Protein AF-M4F555-F1 (afdb_monomer_lite)

Sequence (131 aa):
MGACSNGFGFDVKKSDKQRLVLKCPKEGCKWGLRASKIEKTEMFSIRSYTKMHTCSRDGQGKSKRGKVTPQLVASLLHEAYPGEVQTLTPKSIIDFVWTKLSVKISYATAWRGKSLYSGSFEDEVTMLKNE

Organism: Brassica campestris (NCBI:txid3711)

pLDDT: mean 77.13, std 16.71, range [30.06, 95.12]

InterPro domains:
  IPR004332 Transposase, MuDR, plant [PF03108] (5-46)

Secondary structure (DSSP, 8-state):
----------EEEEE-SSEEEEE-SSTT---EEEEEEPTTSS-EEEEEEE----S-STT---S------HHHHHHHHHHH-TTTGGG--HHHHHHHHHHHH--PPPHHHHHHHHHHHHHHHHHHHHHTT--

Structure (mmCIF, N/CA/C/O backbone):
data_AF-M4F555-F1
#
_entry.id   AF-M4F555-F1
#
loop_
_atom_site.group_PDB
_atom_site.id
_atom_site.type_symbol
_atom_site.label_atom_id
_atom_site.label_alt_id
_atom_site.label_comp_id
_atom_site.label_asym_id
_atom_site.label_entity_id
_atom_site.label_seq_id
_atom_site.pdbx_PDB_ins_code
_atom_site.Cartn_x
_atom_site.Cartn_y
_atom_site.Cartn_z
_atom_site.occupancy
_atom_site.B_iso_or_equiv
_atom_site.auth_seq_id
_atom_site.auth_comp_id
_atom_site.auth_asym_id
_atom_site.auth_atom_id
_atom_site.pdbx_PDB_model_num
ATOM 1 N N . MET A 1 1 ? 13.956 -18.805 10.464 1.00 30.06 1 MET A N 1
ATOM 2 C CA . MET A 1 1 ? 12.794 -19.297 9.683 1.00 30.06 1 MET A CA 1
ATOM 3 C C . MET A 1 1 ? 11.589 -18.441 10.049 1.00 30.06 1 MET A C 1
ATOM 5 O O . MET A 1 1 ? 11.343 -18.303 11.231 1.00 30.06 1 MET A O 1
ATOM 9 N N . GLY A 1 2 ? 10.815 -17.798 9.185 1.00 32.09 2 GLY A N 1
ATOM 10 C CA . GLY A 1 2 ? 10.836 -17.598 7.743 1.00 32.09 2 GLY A CA 1
ATOM 11 C C . GLY A 1 2 ? 9.864 -16.443 7.456 1.00 32.09 2 GLY A C 1
ATOM 12 O O . GLY A 1 2 ? 8.822 -16.326 8.105 1.00 32.09 2 GLY A O 1
ATOM 13 N N . ALA A 1 3 ? 10.240 -15.550 6.545 1.00 43.94 3 ALA A N 1
ATOM 14 C CA . ALA A 1 3 ? 9.422 -14.418 6.135 1.00 43.94 3 ALA A CA 1
ATOM 15 C C . ALA A 1 3 ? 8.104 -14.903 5.511 1.00 43.94 3 ALA A C 1
ATOM 17 O O . ALA A 1 3 ? 8.113 -15.704 4.582 1.00 43.94 3 ALA A O 1
ATOM 18 N N . CYS A 1 4 ? 6.971 -14.391 5.994 1.00 38.25 4 CYS A N 1
ATOM 19 C CA . CYS A 1 4 ? 5.671 -14.564 5.345 1.00 38.25 4 CYS A CA 1
ATOM 20 C C . CYS A 1 4 ? 5.083 -13.185 5.048 1.00 38.25 4 CYS A C 1
ATOM 22 O O . CYS A 1 4 ? 4.048 -12.802 5.596 1.00 38.25 4 CYS A O 1
ATOM 24 N N . SER A 1 5 ? 5.754 -12.423 4.186 1.00 47.44 5 SER A N 1
ATOM 25 C CA . SER A 1 5 ? 5.171 -11.248 3.536 1.00 47.44 5 SER A CA 1
ATOM 26 C C . SER A 1 5 ? 4.134 -11.736 2.521 1.00 47.44 5 SER A C 1
ATOM 28 O O . SER A 1 5 ? 4.360 -11.762 1.313 1.00 47.44 5 SER A O 1
ATOM 30 N N . ASN A 1 6 ? 3.010 -12.235 3.035 1.00 51.94 6 ASN A N 1
ATOM 31 C CA . ASN A 1 6 ? 1.907 -12.764 2.252 1.00 51.94 6 ASN A CA 1
ATOM 32 C C . ASN A 1 6 ? 1.261 -11.602 1.492 1.00 51.94 6 ASN A C 1
ATOM 34 O O . ASN A 1 6 ? 0.445 -10.873 2.045 1.00 51.94 6 ASN A O 1
ATOM 38 N N . GLY A 1 7 ? 1.661 -11.421 0.232 1.00 56.19 7 GLY A N 1
ATOM 39 C CA . GLY A 1 7 ? 1.227 -10.347 -0.668 1.00 56.19 7 GLY A CA 1
ATOM 40 C C . GLY A 1 7 ? -0.242 -10.412 -1.107 1.00 56.19 7 GLY A C 1
ATOM 41 O O . GLY A 1 7 ? -0.528 -10.271 -2.295 1.00 56.19 7 GLY A O 1
ATOM 42 N N . PHE A 1 8 ? -1.168 -10.650 -0.179 1.00 66.19 8 PHE A N 1
ATOM 43 C CA . PHE A 1 8 ? -2.606 -10.530 -0.392 1.00 66.19 8 PHE A CA 1
ATOM 44 C C . PHE A 1 8 ? -3.067 -9.128 0.021 1.00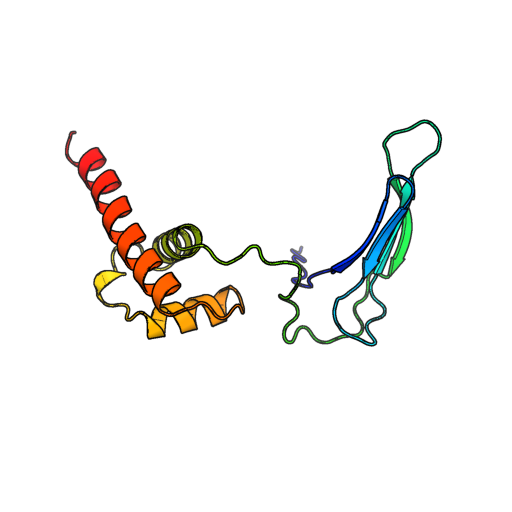 66.19 8 PHE A C 1
ATOM 46 O O . PHE A 1 8 ? -2.857 -8.702 1.155 1.00 66.19 8 PHE A O 1
ATOM 53 N N . GLY A 1 9 ? -3.697 -8.399 -0.902 1.00 70.69 9 GLY A N 1
ATOM 54 C CA . GLY A 1 9 ? -4.349 -7.130 -0.586 1.00 70.69 9 GLY A CA 1
ATOM 55 C C . GLY A 1 9 ? -5.660 -7.329 0.181 1.00 70.69 9 GLY A C 1
ATOM 56 O O . GLY A 1 9 ? -6.337 -8.347 0.041 1.00 70.69 9 GLY A O 1
ATOM 57 N N . PHE A 1 10 ? -6.065 -6.318 0.947 1.00 82.19 10 PHE A N 1
ATOM 58 C CA . PHE A 1 10 ? -7.362 -6.272 1.626 1.00 82.19 10 PHE A CA 1
ATOM 59 C C . PHE A 1 10 ? -8.161 -5.036 1.203 1.00 82.19 10 PHE A C 1
ATOM 61 O O . PHE A 1 10 ? -7.604 -4.012 0.815 1.00 82.19 10 PHE A O 1
ATOM 68 N N . ASP A 1 11 ? -9.483 -5.132 1.283 1.00 81.81 11 ASP A N 1
ATOM 69 C CA . ASP A 1 11 ? -10.414 -4.033 1.059 1.00 81.81 11 ASP A CA 1
ATOM 70 C C . ASP A 1 11 ? -11.164 -3.697 2.352 1.00 81.81 11 ASP A C 1
ATOM 72 O O . ASP A 1 11 ? -11.556 -4.578 3.126 1.00 81.81 11 ASP A O 1
ATOM 76 N N . VAL A 1 12 ? -11.367 -2.403 2.582 1.00 87.00 12 VAL A N 1
ATOM 77 C CA . VAL A 1 12 ? -12.073 -1.892 3.759 1.00 87.00 12 VAL A CA 1
ATOM 78 C C . VAL A 1 12 ? -13.558 -1.866 3.431 1.00 87.00 12 VAL A C 1
ATOM 80 O O . VAL A 1 12 ? -14.028 -0.966 2.739 1.00 87.00 12 VAL A O 1
ATOM 83 N N . LYS A 1 13 ? -14.309 -2.847 3.936 1.00 87.88 13 LYS A N 1
ATOM 84 C CA . LYS A 1 13 ? -15.757 -2.929 3.700 1.00 87.88 13 LYS A CA 1
ATOM 85 C C . LYS A 1 13 ? -16.549 -1.981 4.584 1.00 87.88 13 LYS A C 1
ATOM 87 O O . LYS A 1 13 ? -17.569 -1.462 4.145 1.00 87.88 13 LYS A O 1
ATOM 92 N N . LYS A 1 14 ? -16.112 -1.780 5.828 1.00 87.19 14 LYS A N 1
ATOM 93 C CA . LYS A 1 14 ? -16.696 -0.811 6.763 1.00 87.19 14 LYS A CA 1
ATOM 94 C C . LYS A 1 14 ? -15.590 -0.237 7.635 1.00 87.19 14 LYS A C 1
ATOM 96 O O . LYS A 1 14 ? -14.777 -0.997 8.154 1.00 87.19 14 LYS A O 1
ATOM 101 N N . SER A 1 15 ? -15.582 1.078 7.782 1.00 91.00 15 SER A N 1
ATOM 102 C CA . SER A 1 15 ? -14.735 1.794 8.729 1.00 91.00 15 SER A CA 1
ATOM 103 C C . SER A 1 15 ? -15.566 2.921 9.311 1.00 91.00 15 SER A C 1
ATOM 105 O O . SER A 1 15 ? -15.988 3.818 8.586 1.00 91.00 15 SER A O 1
ATOM 107 N N . ASP A 1 16 ? -15.859 2.830 10.596 1.00 89.25 16 ASP A N 1
ATOM 108 C CA . ASP A 1 16 ? -16.503 3.883 11.364 1.00 89.25 16 ASP A CA 1
ATOM 109 C C . ASP A 1 16 ? -15.885 3.925 12.768 1.00 89.25 16 ASP A C 1
ATOM 111 O O . ASP A 1 16 ? -15.006 3.127 13.101 1.00 89.25 16 ASP A O 1
ATOM 115 N N . LYS A 1 17 ? -16.325 4.872 13.603 1.00 87.75 17 LYS A N 1
ATOM 116 C CA . LYS A 1 17 ? -15.761 5.070 14.948 1.00 87.75 17 LYS A CA 1
ATOM 117 C C . LYS A 1 17 ? -15.927 3.851 15.865 1.00 87.75 17 LYS A C 1
ATOM 119 O O . LYS A 1 17 ? -15.286 3.814 16.904 1.00 87.75 17 LYS A O 1
ATOM 124 N N . GLN A 1 18 ? -16.787 2.891 15.523 1.00 88.56 18 GLN A N 1
ATOM 125 C CA . GLN A 1 18 ? -17.123 1.748 16.373 1.00 88.56 18 GLN A CA 1
ATOM 126 C C . GLN A 1 18 ? -16.650 0.412 15.795 1.00 88.56 18 GLN A C 1
ATOM 128 O O . GLN A 1 18 ? -16.428 -0.536 16.550 1.00 88.56 18 GLN A O 1
ATOM 133 N N . ARG A 1 19 ? -16.475 0.294 14.474 1.00 91.50 19 ARG A N 1
ATOM 134 C CA . ARG A 1 19 ? -16.052 -0.963 13.839 1.00 91.50 19 ARG A CA 1
ATOM 135 C C . ARG A 1 19 ? -15.156 -0.760 12.623 1.00 91.50 19 ARG A C 1
ATOM 137 O O . ARG A 1 19 ? -15.350 0.140 11.809 1.00 91.50 19 ARG A O 1
ATOM 144 N N . LEU A 1 20 ? -14.259 -1.724 12.448 1.00 92.25 20 LEU A N 1
ATOM 145 C CA . LEU A 1 20 ? -13.435 -1.899 11.262 1.00 92.25 20 LEU A CA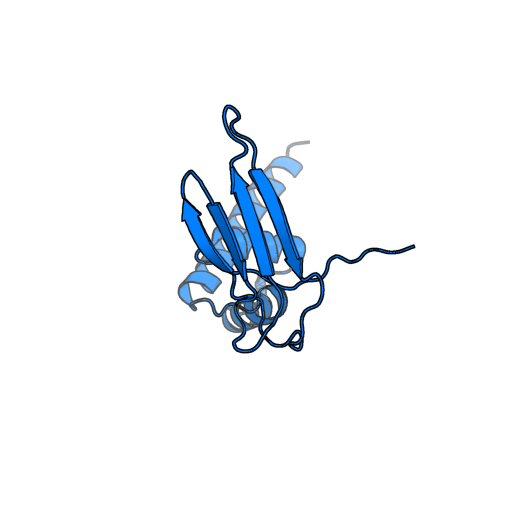 1
ATOM 146 C C . LEU A 1 20 ? -13.666 -3.301 10.695 1.00 92.25 20 LEU A C 1
ATOM 148 O O . LEU A 1 20 ? -13.577 -4.301 11.408 1.00 92.25 20 LEU A O 1
ATOM 152 N N . VAL A 1 21 ? -13.969 -3.384 9.403 1.00 91.50 21 VAL A N 1
ATOM 153 C CA . VAL A 1 21 ? -14.164 -4.648 8.689 1.00 91.50 21 VAL A CA 1
ATOM 154 C C . VAL A 1 21 ? -13.295 -4.656 7.442 1.00 91.50 21 VAL A C 1
ATOM 156 O O . VAL A 1 21 ? -13.564 -3.923 6.488 1.00 91.50 21 VAL A O 1
ATOM 159 N N . LEU A 1 22 ? -12.293 -5.530 7.437 1.00 92.12 22 LEU A N 1
ATOM 160 C CA . LEU A 1 22 ? -11.437 -5.812 6.290 1.00 92.12 22 LEU A CA 1
ATOM 161 C C . LEU A 1 22 ? -11.849 -7.147 5.672 1.00 92.12 22 LEU A C 1
ATOM 163 O O . LEU A 1 22 ? -12.140 -8.108 6.387 1.00 92.12 22 LEU A O 1
ATOM 167 N N . LYS A 1 23 ? -11.865 -7.226 4.345 1.00 90.19 23 LYS A N 1
ATOM 168 C CA . LYS A 1 23 ? -12.085 -8.476 3.610 1.00 90.19 23 LYS A CA 1
ATOM 169 C C . LYS A 1 23 ? -11.132 -8.577 2.438 1.00 90.19 23 LYS A C 1
ATOM 171 O O . LYS A 1 23 ? -10.637 -7.570 1.943 1.00 90.19 23 LYS A O 1
ATOM 176 N N . CYS A 1 24 ? -10.913 -9.793 1.964 1.00 86.56 24 CYS A N 1
ATOM 177 C CA . CYS A 1 24 ? -10.229 -9.991 0.699 1.00 86.56 24 CYS A CA 1
ATOM 178 C C . CYS A 1 24 ? -11.095 -9.400 -0.434 1.00 86.56 24 CYS A C 1
ATOM 180 O O . CYS A 1 24 ? -12.318 -9.568 -0.410 1.00 86.56 24 CYS A O 1
ATOM 182 N N . PRO A 1 25 ? -10.507 -8.690 -1.415 1.00 81.94 25 PRO A N 1
ATOM 183 C CA . PRO A 1 25 ? -11.261 -8.107 -2.523 1.00 81.94 25 PRO A CA 1
ATOM 184 C C . PRO A 1 25 ? -11.809 -9.152 -3.504 1.00 81.94 25 PRO A C 1
ATOM 186 O O . PRO A 1 25 ? -12.690 -8.821 -4.292 1.00 81.94 25 PRO A O 1
ATOM 189 N N . LYS A 1 26 ? -11.298 -10.392 -3.491 1.00 82.25 26 LYS A N 1
ATOM 190 C CA . LYS A 1 26 ? -11.814 -11.466 -4.347 1.00 82.25 26 LYS A CA 1
ATOM 191 C C . LYS A 1 26 ? -13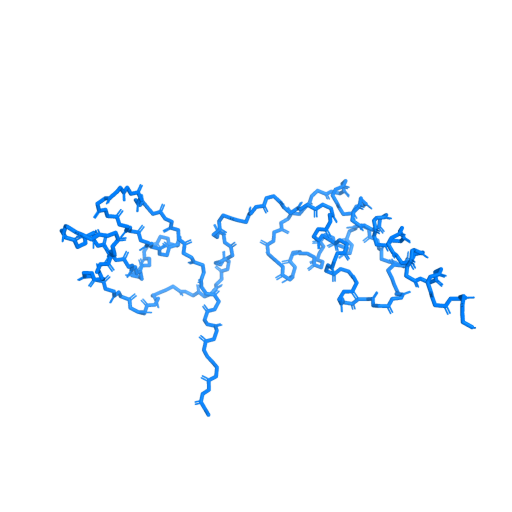.141 -11.998 -3.820 1.00 82.25 26 LYS A C 1
ATOM 193 O O . LYS A 1 26 ? -13.247 -12.366 -2.649 1.00 82.25 26 LYS A O 1
ATOM 198 N N . GLU A 1 27 ? -14.120 -12.099 -4.712 1.00 81.94 27 GLU A N 1
ATOM 199 C CA . GLU A 1 27 ? -15.394 -12.746 -4.412 1.00 81.94 27 GLU A CA 1
ATOM 200 C C . GLU A 1 27 ? -15.194 -14.220 -4.037 1.00 81.94 27 GLU A C 1
ATOM 202 O O . GLU A 1 27 ? -14.273 -14.884 -4.513 1.00 81.94 27 GLU A O 1
ATOM 207 N N . GLY A 1 28 ? -16.012 -14.710 -3.105 1.00 84.19 28 GLY A N 1
ATOM 208 C CA . GLY A 1 28 ? -15.899 -16.069 -2.567 1.00 84.19 28 GLY A CA 1
ATOM 209 C C . GLY A 1 28 ? -14.711 -16.306 -1.623 1.00 84.19 28 GLY A C 1
ATOM 210 O O . GLY A 1 28 ? -14.604 -17.385 -1.037 1.00 84.19 28 GLY A O 1
ATOM 211 N N . CYS A 1 29 ? -13.828 -15.321 -1.413 1.00 87.44 29 CYS A N 1
ATOM 212 C CA . CYS A 1 29 ? -12.746 -15.465 -0.445 1.00 87.44 29 CYS A CA 1
ATOM 213 C C . CYS A 1 29 ? -13.262 -15.350 0.996 1.00 87.44 29 CYS A C 1
ATOM 215 O O . CYS A 1 29 ? -13.909 -14.368 1.365 1.00 87.44 29 CYS A O 1
ATOM 217 N N . LYS A 1 30 ? -12.919 -16.334 1.834 1.00 89.25 30 LYS A N 1
ATOM 218 C CA . LYS A 1 30 ? -13.316 -16.359 3.252 1.00 89.25 30 LYS A CA 1
ATOM 219 C C . LYS A 1 30 ? -12.429 -15.503 4.163 1.00 89.25 30 LYS A C 1
ATOM 221 O O . LYS A 1 30 ? -12.790 -15.290 5.317 1.00 89.25 30 LYS A O 1
ATOM 226 N N . TRP A 1 31 ? -11.297 -15.000 3.671 1.00 91.69 31 TRP A N 1
ATOM 227 C CA . TRP A 1 31 ? -10.397 -14.179 4.479 1.00 91.69 31 TRP A CA 1
ATOM 228 C C . TRP A 1 31 ? -11.052 -12.857 4.888 1.00 91.69 31 TRP A C 1
ATOM 230 O O . TRP A 1 31 ? -11.654 -12.150 4.068 1.00 91.69 31 TRP A O 1
ATOM 240 N N . GLY A 1 32 ? -10.878 -12.490 6.155 1.00 91.75 32 GLY A N 1
ATOM 241 C CA . GLY A 1 32 ? -11.362 -11.223 6.677 1.00 91.75 32 GLY A CA 1
ATOM 242 C C . GLY A 1 32 ? -10.980 -10.975 8.130 1.00 91.75 32 GLY A C 1
ATOM 243 O O . GLY A 1 32 ? -10.682 -11.898 8.889 1.00 91.75 32 GLY A O 1
ATOM 244 N N . LEU A 1 33 ? -11.033 -9.701 8.505 1.00 94.00 33 LEU A N 1
ATOM 245 C CA . LEU A 1 33 ? -10.795 -9.196 9.850 1.00 94.00 33 LEU A CA 1
ATOM 246 C C . LEU A 1 33 ? -11.984 -8.331 10.264 1.00 94.00 33 LEU A C 1
ATOM 248 O O . LEU A 1 33 ? -12.404 -7.439 9.526 1.00 94.00 33 LEU A O 1
ATOM 252 N N . ARG A 1 34 ? -12.509 -8.563 11.462 1.00 94.12 34 ARG A N 1
ATOM 253 C CA . ARG A 1 34 ? -13.475 -7.681 12.110 1.00 94.12 34 ARG A CA 1
ATOM 254 C C . ARG A 1 34 ? -12.899 -7.218 13.434 1.00 94.12 34 ARG A C 1
ATOM 256 O O . ARG A 1 34 ? -12.585 -8.045 14.287 1.00 94.12 34 ARG A O 1
ATOM 263 N N . ALA A 1 35 ? -12.838 -5.910 13.613 1.00 95.12 35 ALA A N 1
ATOM 264 C CA . ALA A 1 35 ? -12.484 -5.282 14.868 1.00 95.12 35 ALA A CA 1
ATOM 265 C C . ALA A 1 35 ? -13.585 -4.320 15.322 1.00 95.12 35 ALA A C 1
ATOM 267 O O . ALA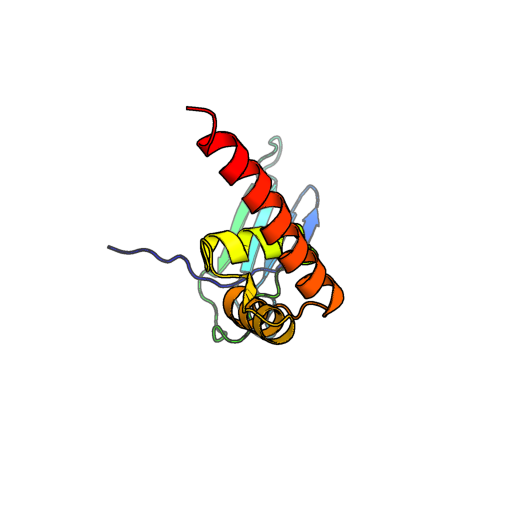 A 1 35 ? -14.326 -3.763 14.507 1.00 95.12 35 ALA A O 1
ATOM 268 N N . SER A 1 36 ? -13.692 -4.143 16.632 1.00 94.12 36 SER A N 1
ATOM 269 C CA . SER A 1 36 ? -14.645 -3.237 17.270 1.00 94.12 36 SER A CA 1
ATOM 270 C C . SER A 1 36 ? -13.921 -2.370 18.285 1.00 94.12 36 SER A C 1
ATOM 272 O O . SER A 1 36 ? -12.990 -2.848 18.931 1.00 94.12 36 SER A O 1
ATOM 274 N N . LYS A 1 37 ? -14.343 -1.113 18.422 1.00 93.38 37 LYS A N 1
ATOM 275 C CA . LYS A 1 37 ? -13.793 -0.200 19.422 1.00 93.38 37 LYS A CA 1
ATOM 276 C C . LYS A 1 37 ? -14.033 -0.776 20.817 1.00 93.38 37 LYS A C 1
ATOM 278 O O . LYS A 1 37 ? -15.101 -1.322 21.098 1.00 93.38 37 LYS A O 1
ATOM 283 N N . ILE A 1 38 ? -13.016 -0.713 21.664 1.00 91.81 38 ILE A N 1
ATOM 284 C CA . ILE A 1 38 ? -13.141 -1.050 23.079 1.00 91.81 38 ILE A CA 1
ATOM 285 C C . ILE A 1 38 ? -13.746 0.175 23.765 1.00 91.81 38 ILE A C 1
ATOM 287 O O . ILE A 1 38 ? -13.242 1.289 23.605 1.00 91.81 38 ILE A O 1
ATOM 291 N N . GLU A 1 39 ? -14.835 -0.022 24.507 1.00 88.00 39 GLU A N 1
ATOM 292 C CA . GLU A 1 39 ? -15.522 1.068 25.199 1.00 88.00 39 GLU A CA 1
ATOM 293 C C . GLU A 1 39 ? -14.553 1.861 26.082 1.00 88.00 39 GLU A C 1
ATOM 295 O O . GLU A 1 39 ? -13.691 1.288 26.746 1.00 88.00 39 GLU A O 1
ATOM 300 N N . LYS A 1 40 ? -14.705 3.191 26.085 1.00 89.06 40 LYS A N 1
ATOM 301 C CA . LYS A 1 40 ? -13.882 4.137 26.865 1.00 89.06 40 LYS A CA 1
ATOM 302 C C . LYS A 1 40 ? -12.403 4.227 26.452 1.00 89.06 40 LYS A C 1
ATOM 304 O O . LYS A 1 40 ? -11.626 4.869 27.148 1.00 89.06 40 LYS A O 1
ATOM 309 N N . THR A 1 41 ? -12.008 3.643 25.322 1.00 89.81 41 THR A N 1
ATOM 310 C CA . THR A 1 41 ? -10.642 3.764 24.780 1.00 89.81 41 THR A CA 1
ATOM 311 C C . THR A 1 41 ? -10.682 4.117 23.300 1.00 89.81 41 THR A C 1
ATOM 313 O O . THR A 1 41 ? -11.671 3.821 22.644 1.00 89.81 41 THR A O 1
ATOM 316 N N . GLU A 1 42 ? -9.599 4.652 22.734 1.00 87.06 42 GLU A N 1
ATOM 317 C CA . GLU A 1 42 ? -9.448 4.822 21.275 1.00 87.06 42 GLU A CA 1
ATOM 318 C C . GLU A 1 42 ? -8.905 3.564 20.566 1.00 87.06 42 GLU A C 1
ATOM 320 O O . GLU A 1 42 ? -8.496 3.610 19.407 1.00 87.06 42 GLU A O 1
ATOM 325 N N . MET A 1 43 ? -8.900 2.419 21.252 1.00 88.81 43 MET A N 1
ATOM 326 C CA . MET A 1 43 ? -8.345 1.166 20.748 1.00 88.81 43 MET A CA 1
ATOM 327 C C . MET A 1 43 ? -9.427 0.276 20.134 1.00 88.81 43 MET A C 1
ATOM 329 O O . MET A 1 43 ? -10.590 0.292 20.540 1.00 88.81 43 MET A O 1
ATOM 333 N N . PHE A 1 44 ? -9.028 -0.558 19.175 1.00 91.69 44 PHE A N 1
ATOM 334 C CA . PHE A 1 44 ? -9.890 -1.568 18.566 1.00 91.69 44 PHE A CA 1
ATOM 335 C C . PHE A 1 44 ? -9.447 -2.973 18.983 1.00 91.69 44 PHE A C 1
ATOM 337 O O . PHE A 1 44 ? -8.272 -3.316 18.894 1.00 91.69 44 PHE A O 1
ATOM 344 N N . SER A 1 45 ? -10.405 -3.808 19.382 1.00 92.88 45 SER A N 1
ATOM 345 C CA . SER A 1 45 ? -10.205 -5.233 19.643 1.00 92.88 45 SER A CA 1
ATOM 346 C C . SER A 1 45 ? -10.624 -6.059 18.432 1.00 92.88 45 SER A C 1
ATOM 348 O O . SER A 1 45 ? -11.704 -5.853 17.867 1.00 92.88 45 SER A O 1
ATOM 350 N N . ILE A 1 46 ? -9.786 -7.020 18.042 1.00 93.69 46 ILE A N 1
ATOM 351 C CA . ILE A 1 46 ? -10.102 -7.983 16.986 1.00 93.69 46 ILE A CA 1
ATOM 352 C C . ILE A 1 46 ? -11.155 -8.959 17.519 1.00 93.69 46 ILE A C 1
ATOM 354 O O . ILE A 1 46 ? -10.890 -9.758 18.410 1.00 93.69 46 ILE A O 1
ATOM 358 N N . ARG A 1 47 ? -12.360 -8.910 16.947 1.00 93.62 47 ARG A N 1
ATOM 359 C CA . ARG A 1 47 ? -13.473 -9.808 17.289 1.00 93.62 47 ARG A CA 1
ATOM 360 C C . ARG A 1 47 ? -13.466 -11.089 16.468 1.00 93.62 47 ARG A C 1
ATOM 362 O O . ARG A 1 47 ? -13.937 -12.117 16.930 1.00 93.62 47 ARG A O 1
ATOM 369 N N . SER A 1 48 ? -12.989 -11.021 15.230 1.00 91.12 48 SER A N 1
ATOM 370 C CA . SER A 1 48 ? -12.916 -12.181 14.346 1.00 91.12 48 SER A CA 1
ATOM 371 C C . SER A 1 48 ? -11.795 -11.993 13.340 1.00 91.12 48 SER A C 1
ATOM 373 O O . SER A 1 48 ? -11.652 -10.917 12.756 1.00 91.12 48 SER A O 1
ATOM 375 N N . TYR A 1 49 ? -11.017 -13.049 13.131 1.00 92.25 49 TYR A N 1
ATOM 376 C CA . TYR A 1 49 ? -9.950 -13.075 12.148 1.00 92.25 49 TYR A CA 1
ATOM 377 C C . TYR A 1 49 ? -9.906 -14.433 11.458 1.00 92.25 49 TYR A C 1
ATOM 379 O O . TYR A 1 49 ? -9.647 -15.456 12.085 1.00 92.25 49 TYR A O 1
ATOM 387 N N . THR A 1 50 ? -10.146 -14.438 10.150 1.00 89.94 50 THR A N 1
ATOM 388 C CA . THR A 1 50 ? -9.922 -15.611 9.303 1.00 89.94 50 THR A CA 1
ATOM 389 C C . THR A 1 50 ? -8.595 -15.427 8.585 1.00 89.94 50 THR A C 1
ATOM 391 O O . THR A 1 50 ? -8.520 -14.664 7.627 1.00 89.94 50 THR A O 1
ATOM 394 N N . LYS A 1 51 ? -7.550 -16.117 9.060 1.00 83.56 51 LYS A N 1
ATOM 395 C CA . LYS A 1 51 ? -6.172 -15.983 8.554 1.00 83.56 51 LYS A CA 1
ATOM 396 C C . LYS A 1 51 ? -5.979 -16.546 7.145 1.00 83.56 51 LYS A C 1
ATOM 398 O O . LYS A 1 51 ? -5.112 -16.074 6.414 1.00 83.56 51 LYS A O 1
ATOM 403 N N . MET A 1 52 ? -6.748 -17.566 6.767 1.00 82.81 52 MET A N 1
ATOM 404 C CA . MET A 1 52 ? -6.557 -18.275 5.502 1.00 82.81 52 MET A CA 1
ATOM 405 C C . MET A 1 52 ? -7.353 -17.642 4.361 1.00 82.81 52 MET A C 1
ATOM 407 O O . MET A 1 52 ? -8.571 -17.484 4.444 1.00 82.81 52 MET A O 1
ATOM 411 N N . HIS A 1 53 ? -6.658 -17.340 3.265 1.00 84.38 53 HIS A N 1
ATOM 412 C CA . HIS A 1 53 ? -7.288 -17.046 1.983 1.00 84.38 53 HIS A CA 1
ATOM 413 C C . HIS A 1 53 ? -7.687 -18.351 1.295 1.00 84.38 53 HIS A C 1
ATOM 415 O O . HIS A 1 53 ? -6.876 -19.260 1.161 1.00 84.38 53 HIS A O 1
ATOM 421 N N . THR A 1 54 ? -8.925 -18.419 0.810 1.00 84.25 54 THR A N 1
ATOM 422 C CA . THR A 1 54 ? -9.405 -19.515 -0.050 1.00 84.25 54 THR A CA 1
ATOM 423 C C . THR A 1 54 ? -9.204 -19.228 -1.539 1.00 84.25 54 THR A C 1
ATOM 425 O O . THR A 1 54 ? -9.653 -19.990 -2.384 1.00 84.25 54 THR A O 1
ATOM 428 N N . CYS A 1 55 ? -8.568 -18.107 -1.876 1.00 77.69 55 CYS A N 1
ATOM 429 C CA . CYS A 1 55 ? -8.391 -17.648 -3.245 1.00 77.69 55 CYS A CA 1
ATOM 430 C C . CYS A 1 55 ? -6.913 -17.669 -3.656 1.00 77.69 55 CYS A C 1
ATOM 432 O O . CYS A 1 55 ? -6.047 -17.281 -2.870 1.00 77.69 55 CYS A O 1
ATOM 434 N N . SER A 1 56 ? -6.641 -18.019 -4.914 1.00 70.50 56 SER A N 1
ATOM 435 C CA . SER A 1 56 ? -5.297 -17.952 -5.499 1.00 70.50 56 SER A CA 1
ATOM 436 C C . SER A 1 56 ? -4.770 -16.513 -5.544 1.00 70.50 56 SER A C 1
ATOM 438 O O . SER A 1 56 ? -5.544 -15.547 -5.559 1.00 70.50 56 SER A O 1
ATOM 440 N N . ARG A 1 57 ? -3.445 -16.352 -5.588 1.00 65.00 57 ARG A N 1
ATOM 441 C CA . ARG A 1 57 ? -2.750 -15.051 -5.590 1.00 65.00 57 ARG A CA 1
ATOM 442 C C . ARG A 1 57 ? -2.908 -14.257 -6.902 1.00 65.00 57 ARG A C 1
ATOM 444 O O . ARG A 1 57 ? -2.386 -13.156 -7.013 1.00 65.00 57 ARG A O 1
ATOM 451 N N . ASP A 1 58 ? -3.684 -14.736 -7.871 1.00 49.50 58 ASP A N 1
ATOM 452 C CA . ASP A 1 58 ? -3.818 -14.066 -9.171 1.00 49.50 58 ASP A CA 1
ATOM 453 C C . ASP A 1 58 ? -4.542 -12.715 -9.061 1.00 49.50 58 ASP A C 1
ATOM 455 O O . ASP A 1 58 ? -5.742 -12.648 -8.804 1.00 49.50 58 ASP A O 1
ATOM 459 N N . GLY A 1 59 ? -3.819 -11.608 -9.222 1.00 51.72 59 GLY A N 1
ATOM 460 C CA . GLY A 1 59 ? -4.410 -10.276 -9.402 1.00 51.72 59 GLY A CA 1
ATOM 461 C C . GLY A 1 59 ? -4.848 -9.537 -8.131 1.00 51.72 59 GLY A C 1
ATOM 462 O O . GLY A 1 59 ? -5.588 -8.555 -8.219 1.00 51.72 59 GLY A O 1
ATOM 463 N N . GLN A 1 60 ? -4.388 -9.946 -6.944 1.00 45.28 60 GLN A N 1
ATOM 464 C CA . GLN A 1 60 ? -4.779 -9.334 -5.663 1.00 45.28 60 GLN A CA 1
ATOM 465 C C . GLN A 1 60 ? -3.980 -8.081 -5.259 1.00 45.28 60 GLN A C 1
ATOM 467 O O . GLN A 1 60 ? -3.759 -7.811 -4.084 1.00 45.28 60 GLN A O 1
ATOM 472 N N . GLY A 1 61 ? -3.599 -7.280 -6.252 1.00 43.88 61 GLY A N 1
ATOM 473 C CA . GLY A 1 61 ? -2.993 -5.960 -6.081 1.00 43.88 61 GLY A CA 1
ATOM 474 C C . GLY A 1 61 ? -3.996 -4.800 -6.021 1.00 43.88 61 GLY A C 1
ATOM 475 O O . GLY A 1 61 ? -3.604 -3.641 -6.024 1.00 43.88 61 GLY A O 1
ATOM 476 N N . LYS A 1 62 ? -5.306 -5.062 -6.020 1.00 46.72 62 LYS A N 1
ATOM 477 C CA . LYS A 1 62 ? -6.329 -4.008 -6.138 1.00 46.72 62 LYS A CA 1
ATOM 478 C C . LYS A 1 62 ? -6.753 -3.384 -4.798 1.00 46.72 62 LYS A C 1
ATOM 480 O O . LYS A 1 62 ? -7.841 -2.820 -4.724 1.00 46.72 62 LYS A O 1
ATOM 485 N N . SER A 1 63 ? -5.942 -3.446 -3.735 1.00 43.78 63 SER A N 1
ATOM 486 C CA . SER A 1 63 ? -6.211 -2.612 -2.554 1.00 43.78 63 SER A CA 1
ATOM 487 C C . SER A 1 63 ? -5.800 -1.182 -2.887 1.00 43.78 63 SER A C 1
ATOM 489 O O . SER A 1 63 ? -4.607 -0.902 -2.939 1.00 43.78 63 SER A O 1
ATOM 491 N N . LYS A 1 64 ? -6.780 -0.316 -3.183 1.00 46.94 64 LYS A N 1
ATOM 492 C CA . LYS A 1 64 ? -6.669 1.156 -3.227 1.00 46.94 64 LYS A CA 1
ATOM 493 C C . LYS A 1 64 ? -5.256 1.669 -3.526 1.00 46.94 64 LYS A C 1
ATOM 495 O O . LYS A 1 64 ? -4.654 2.357 -2.705 1.00 46.94 64 LYS A O 1
ATOM 500 N N . ARG A 1 65 ? -4.691 1.313 -4.680 1.00 53.38 65 ARG A N 1
ATOM 501 C CA . ARG A 1 65 ? -3.429 1.924 -5.079 1.00 53.38 65 ARG A CA 1
ATOM 502 C C . ARG A 1 65 ? -3.767 3.372 -5.376 1.00 53.38 65 ARG A C 1
ATOM 504 O O . ARG A 1 65 ? -4.557 3.640 -6.284 1.00 53.38 65 ARG A O 1
ATOM 511 N N . GLY A 1 66 ? -3.234 4.286 -4.565 1.00 56.91 66 GLY A N 1
ATOM 512 C CA . GLY A 1 66 ? -3.173 5.691 -4.939 1.00 56.91 66 GLY A CA 1
ATOM 513 C C . GLY A 1 66 ? -2.725 5.768 -6.395 1.00 56.91 66 GLY A C 1
ATOM 514 O O . GLY A 1 66 ? -1.936 4.929 -6.841 1.00 56.91 66 GLY A O 1
ATOM 515 N N . LYS A 1 67 ? -3.316 6.689 -7.163 1.00 71.00 67 LYS A N 1
ATOM 516 C CA . LYS A 1 67 ? -2.980 6.873 -8.580 1.00 71.00 67 LYS A CA 1
ATOM 517 C C . LYS A 1 67 ? -1.459 6.801 -8.718 1.00 71.00 67 LYS A C 1
ATOM 519 O O . LYS A 1 67 ? -0.773 7.538 -8.018 1.00 71.00 67 LYS A O 1
ATOM 524 N N . VAL A 1 68 ? -0.946 5.897 -9.557 1.00 76.69 68 VAL A N 1
ATOM 525 C CA . VAL A 1 68 ? 0.500 5.807 -9.784 1.00 76.69 68 VAL A CA 1
ATOM 526 C C . VAL A 1 68 ? 0.937 7.150 -10.351 1.00 76.69 68 VAL A C 1
ATOM 528 O O . VAL A 1 68 ? 0.514 7.543 -11.442 1.00 76.69 68 VAL A O 1
ATOM 531 N N . THR A 1 69 ? 1.697 7.891 -9.552 1.00 86.06 69 THR A N 1
ATOM 532 C CA . THR A 1 69 ? 2.170 9.222 -9.904 1.00 86.06 69 THR A CA 1
ATOM 533 C C . THR A 1 69 ? 3.450 9.107 -10.730 1.00 86.06 69 THR A C 1
ATOM 535 O O . THR A 1 69 ? 4.184 8.126 -10.594 1.00 86.06 69 THR A O 1
ATOM 538 N N . PRO A 1 70 ? 3.756 10.094 -11.585 1.00 86.38 70 PRO A N 1
ATOM 539 C CA . PRO A 1 70 ? 5.036 10.145 -12.287 1.00 86.38 70 PRO A CA 1
ATOM 540 C C . PRO A 1 70 ? 6.251 10.055 -11.351 1.00 86.38 70 PRO A C 1
ATOM 542 O O . PRO A 1 70 ? 7.230 9.411 -11.700 1.00 86.38 70 PRO A O 1
ATOM 545 N N . GLN A 1 71 ? 6.165 10.630 -10.148 1.00 87.00 71 GLN A N 1
ATOM 546 C CA . GLN A 1 71 ? 7.217 10.578 -9.129 1.00 87.00 71 GLN A CA 1
ATOM 547 C C . GLN A 1 71 ? 7.483 9.144 -8.664 1.00 87.00 71 GLN A C 1
ATOM 549 O O . GLN A 1 71 ? 8.630 8.719 -8.621 1.00 87.00 71 GLN A O 1
ATOM 554 N N . LEU A 1 72 ? 6.426 8.368 -8.396 1.00 86.31 72 LEU A N 1
ATOM 555 C CA . LEU A 1 72 ? 6.571 6.956 -8.040 1.00 86.31 72 LEU A CA 1
ATOM 556 C C . LEU A 1 72 ? 7.214 6.157 -9.183 1.00 86.31 72 LEU A C 1
ATOM 558 O O . LEU A 1 72 ? 8.037 5.285 -8.931 1.00 86.31 72 LEU A O 1
ATOM 562 N N . VAL A 1 73 ? 6.859 6.460 -10.437 1.00 88.50 73 VAL A N 1
ATOM 563 C CA . VAL A 1 73 ? 7.499 5.833 -11.604 1.00 88.50 73 VAL A CA 1
ATOM 564 C C . VAL A 1 73 ? 8.990 6.174 -11.652 1.00 88.50 73 VAL A C 1
ATOM 566 O O . VAL A 1 73 ? 9.787 5.265 -11.848 1.00 88.50 73 VAL A O 1
ATOM 569 N N . ALA A 1 74 ? 9.377 7.432 -11.426 1.00 88.19 74 ALA A N 1
ATOM 570 C CA . ALA A 1 74 ? 10.782 7.838 -11.384 1.00 88.19 74 ALA A CA 1
ATOM 571 C C . ALA A 1 74 ? 11.562 7.099 -10.284 1.00 88.19 74 ALA A C 1
ATOM 573 O O . ALA A 1 74 ? 12.603 6.516 -10.568 1.00 88.19 74 ALA A O 1
ATOM 574 N N . SER A 1 75 ? 11.026 7.031 -9.059 1.00 84.94 75 SER A N 1
ATOM 575 C CA . SER A 1 75 ? 11.662 6.305 -7.950 1.00 84.94 75 SER A CA 1
ATOM 576 C C . SER A 1 75 ? 11.848 4.814 -8.249 1.00 84.94 75 SER A C 1
ATOM 578 O O . SER A 1 75 ? 12.914 4.266 -7.992 1.00 84.94 75 SER A O 1
ATOM 580 N N . LEU A 1 76 ? 10.845 4.161 -8.848 1.00 87.38 76 LEU A N 1
ATOM 581 C CA . LEU A 1 76 ? 10.951 2.754 -9.254 1.00 87.38 76 LEU A CA 1
ATOM 582 C C . LEU A 1 76 ? 12.006 2.536 -10.344 1.00 87.38 76 LEU A C 1
ATOM 584 O O . LEU A 1 76 ? 12.625 1.476 -10.398 1.00 87.38 76 LEU A O 1
ATOM 588 N N . LEU A 1 77 ? 12.180 3.515 -11.234 1.00 87.25 77 LEU A N 1
ATOM 589 C CA . LEU A 1 77 ? 13.207 3.468 -12.267 1.00 87.25 77 LEU A CA 1
ATOM 590 C C . LEU A 1 77 ? 14.607 3.679 -11.679 1.00 87.25 77 LEU A C 1
ATOM 592 O O . LEU A 1 77 ? 15.509 2.961 -12.087 1.00 87.25 77 LEU A O 1
ATOM 596 N N . HIS A 1 7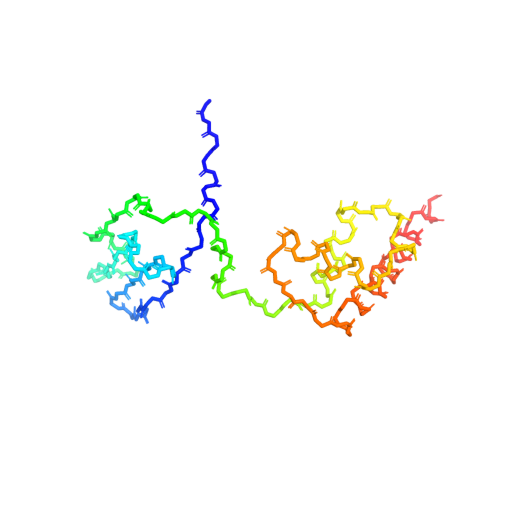8 ? 14.782 4.573 -10.699 1.00 83.19 78 HIS A N 1
ATOM 597 C CA . HIS A 1 78 ? 16.051 4.720 -9.969 1.00 83.19 78 HIS A CA 1
ATOM 598 C C . HIS A 1 78 ? 16.460 3.433 -9.250 1.00 83.19 78 HIS A C 1
ATOM 600 O O . HIS A 1 78 ? 17.619 3.041 -9.318 1.00 83.19 78 HIS A O 1
ATOM 606 N N . GLU A 1 79 ? 15.508 2.743 -8.617 1.00 80.50 79 GLU A N 1
ATOM 607 C CA . GLU A 1 79 ? 15.776 1.473 -7.934 1.00 80.50 79 GLU A CA 1
ATOM 608 C C . GLU A 1 79 ? 16.171 0.355 -8.912 1.00 80.50 79 GLU A C 1
ATOM 610 O O . GLU A 1 79 ? 17.053 -0.450 -8.623 1.00 80.50 79 GLU A O 1
ATOM 615 N N . ALA A 1 80 ? 15.505 0.276 -10.067 1.00 83.12 80 ALA A N 1
ATOM 616 C CA . ALA A 1 80 ? 15.682 -0.837 -11.000 1.00 83.12 80 ALA A CA 1
ATOM 617 C C . ALA A 1 80 ? 16.759 -0.609 -12.070 1.00 83.12 80 ALA A C 1
ATOM 619 O O . ALA A 1 80 ? 17.291 -1.584 -12.596 1.00 83.12 80 ALA A O 1
ATOM 620 N N . TYR A 1 81 ? 17.052 0.646 -12.407 1.00 82.06 81 TYR A N 1
ATOM 621 C CA . TYR A 1 81 ? 17.953 1.035 -13.491 1.00 82.06 81 TYR A CA 1
ATOM 622 C C . TYR A 1 81 ? 18.828 2.224 -13.065 1.00 82.06 81 TYR A C 1
ATOM 624 O O . TYR A 1 81 ? 18.655 3.322 -13.600 1.00 82.06 81 TYR A O 1
ATOM 632 N N . PRO A 1 82 ? 19.764 2.044 -12.117 1.00 72.19 82 PRO A N 1
ATOM 633 C CA . PRO A 1 82 ? 20.684 3.100 -11.709 1.00 72.19 82 PRO A CA 1
ATOM 634 C C . PRO A 1 82 ? 21.639 3.443 -12.866 1.00 72.19 82 PRO A C 1
ATOM 636 O O . PRO A 1 82 ? 22.646 2.780 -13.080 1.00 72.19 82 PRO A O 1
ATOM 639 N N . GLY A 1 83 ? 21.293 4.462 -13.650 1.00 67.56 83 GLY A N 1
ATOM 640 C CA . GLY A 1 83 ? 22.095 4.994 -14.759 1.00 67.56 83 GLY A CA 1
ATOM 641 C C . GLY A 1 83 ? 21.626 4.620 -16.174 1.00 67.56 83 GLY A C 1
ATOM 642 O O . GLY A 1 83 ? 22.073 5.245 -17.130 1.00 67.56 83 GLY A O 1
ATOM 643 N N . GLU A 1 84 ? 20.686 3.682 -16.344 1.00 68.31 84 GLU A N 1
ATOM 644 C CA . GLU A 1 84 ? 20.358 3.101 -17.667 1.00 68.31 84 GLU A CA 1
ATOM 645 C C . GLU A 1 84 ? 18.934 3.398 -18.184 1.00 68.31 84 GLU A C 1
ATOM 647 O O . GLU A 1 84 ? 18.445 2.756 -19.113 1.00 68.31 84 GLU A O 1
ATOM 652 N N . VAL A 1 85 ? 18.229 4.397 -17.643 1.00 67.69 85 VAL A N 1
ATOM 653 C CA . VAL A 1 85 ? 16.837 4.670 -18.071 1.00 67.69 85 VAL A CA 1
ATOM 654 C C . VAL A 1 85 ? 16.717 5.222 -19.494 1.00 67.69 85 VAL A C 1
ATOM 656 O O . VAL A 1 85 ? 15.640 5.151 -20.097 1.00 67.69 85 VAL A O 1
ATOM 659 N N . GLN A 1 86 ? 17.776 5.831 -20.037 1.00 65.19 86 GLN A N 1
ATOM 660 C CA . GLN A 1 86 ? 17.695 6.605 -21.282 1.00 65.19 86 GLN A CA 1
ATOM 661 C C . GLN A 1 86 ? 17.226 5.747 -22.468 1.00 65.19 86 GLN A C 1
ATOM 663 O O . GLN A 1 86 ? 16.468 6.233 -23.315 1.00 65.19 86 GLN A O 1
ATOM 668 N N . THR A 1 87 ? 17.548 4.452 -22.451 1.00 73.69 87 THR A N 1
ATOM 669 C CA . THR A 1 87 ? 17.169 3.457 -23.465 1.00 73.69 87 THR A CA 1
ATOM 670 C C . THR A 1 87 ? 15.734 2.937 -23.312 1.00 73.69 87 THR A C 1
ATOM 672 O O . THR A 1 87 ? 15.162 2.415 -24.270 1.00 73.69 87 THR A O 1
ATOM 675 N N . LEU A 1 88 ? 15.095 3.113 -22.147 1.00 81.19 88 LEU A N 1
ATOM 676 C CA . LEU A 1 88 ? 13.757 2.579 -21.897 1.00 81.19 88 LEU A CA 1
ATOM 677 C C . LEU A 1 88 ? 12.689 3.357 -22.664 1.00 81.19 88 LEU A C 1
ATOM 679 O O . LEU A 1 88 ? 12.522 4.573 -22.515 1.00 81.19 88 LEU A O 1
ATOM 683 N N . THR A 1 89 ? 11.904 2.642 -23.465 1.00 85.69 89 THR A N 1
ATOM 684 C CA . THR A 1 89 ? 10.726 3.229 -24.108 1.00 85.69 89 THR A CA 1
ATOM 685 C C . THR A 1 89 ? 9.584 3.365 -23.095 1.00 85.69 89 THR A C 1
ATOM 687 O O . THR A 1 89 ? 9.467 2.548 -22.177 1.00 85.69 89 THR A O 1
ATOM 690 N N . PRO A 1 90 ? 8.662 4.326 -23.264 1.00 86.81 90 PRO A N 1
ATOM 691 C CA . PRO A 1 90 ? 7.492 4.437 -22.390 1.00 86.81 90 PRO A CA 1
ATOM 692 C C . PRO A 1 90 ? 6.633 3.168 -22.360 1.00 86.81 90 PRO A C 1
ATOM 694 O O . PRO A 1 90 ? 6.007 2.882 -21.345 1.00 86.81 90 PRO A O 1
ATOM 697 N N . LYS A 1 91 ? 6.622 2.380 -23.446 1.00 89.00 91 LYS A N 1
ATOM 698 C CA . LYS A 1 91 ? 5.958 1.068 -23.485 1.00 89.00 91 LYS A CA 1
ATOM 699 C C . LYS A 1 91 ? 6.622 0.077 -22.529 1.00 89.00 91 LYS A C 1
ATOM 701 O O . LYS A 1 91 ? 5.919 -0.560 -21.753 1.00 89.00 91 LYS A O 1
ATOM 706 N N . SER A 1 92 ? 7.952 0.006 -22.539 1.00 89.06 92 SER A N 1
ATOM 707 C CA . SER A 1 92 ? 8.726 -0.818 -21.604 1.00 89.06 92 SER A CA 1
ATOM 708 C C . SER A 1 92 ? 8.494 -0.387 -20.153 1.00 89.06 92 SER A C 1
ATOM 710 O O . SER A 1 92 ? 8.342 -1.233 -19.283 1.00 89.06 92 SER A O 1
ATOM 712 N N . ILE A 1 93 ? 8.373 0.920 -19.893 1.00 89.69 93 ILE A N 1
ATOM 713 C CA . ILE A 1 93 ? 8.058 1.451 -18.555 1.00 89.69 93 ILE A CA 1
ATOM 714 C C . ILE A 1 93 ? 6.645 1.043 -18.114 1.00 89.69 93 ILE A C 1
ATOM 716 O O . ILE A 1 93 ? 6.447 0.660 -16.963 1.00 89.69 93 ILE A O 1
ATOM 720 N N . ILE A 1 94 ? 5.653 1.090 -19.011 1.00 89.12 94 ILE A N 1
ATOM 721 C CA . ILE A 1 94 ? 4.290 0.621 -18.711 1.00 89.12 94 ILE A CA 1
ATOM 722 C C . ILE A 1 94 ? 4.299 -0.866 -18.342 1.00 89.12 94 ILE A C 1
ATOM 724 O O . ILE A 1 94 ? 3.663 -1.242 -17.358 1.00 89.12 94 ILE A O 1
ATOM 728 N N . ASP A 1 95 ? 5.009 -1.696 -19.109 1.00 86.81 95 ASP A N 1
ATOM 729 C CA . ASP A 1 95 ? 5.112 -3.136 -18.855 1.00 86.81 95 ASP A CA 1
ATOM 730 C C . ASP A 1 95 ? 5.860 -3.443 -17.549 1.00 86.81 95 ASP A C 1
ATOM 732 O O . ASP A 1 95 ? 5.402 -4.232 -16.725 1.00 86.81 95 ASP A O 1
ATOM 736 N N . PHE A 1 96 ? 6.948 -2.723 -17.287 1.00 87.38 96 PHE A N 1
ATOM 737 C CA . PHE A 1 96 ? 7.691 -2.810 -16.036 1.00 87.38 96 PHE A CA 1
ATOM 738 C C . PHE A 1 96 ? 6.813 -2.467 -14.823 1.00 87.38 96 PHE A C 1
ATOM 740 O O . PHE A 1 96 ? 6.755 -3.227 -13.853 1.00 87.38 96 PHE A O 1
ATOM 747 N N . VAL A 1 97 ? 6.063 -1.360 -14.886 1.00 86.19 97 VAL A N 1
ATOM 748 C CA . VAL A 1 97 ? 5.133 -0.961 -13.818 1.00 86.19 97 VAL A CA 1
ATOM 749 C C . VAL A 1 97 ? 3.984 -1.962 -13.686 1.00 86.19 97 VAL A C 1
ATOM 751 O O . VAL A 1 97 ? 3.544 -2.252 -12.572 1.00 86.19 97 VAL A O 1
ATOM 754 N N . TRP A 1 98 ? 3.523 -2.555 -14.787 1.00 82.56 98 TRP A N 1
ATOM 755 C CA . TRP A 1 98 ? 2.556 -3.648 -14.749 1.00 82.56 98 TRP A CA 1
ATOM 756 C C . TRP A 1 98 ? 3.125 -4.907 -14.080 1.00 82.56 98 TRP A C 1
ATOM 758 O O . TRP A 1 98 ? 2.449 -5.533 -13.270 1.00 82.56 98 TRP A O 1
ATOM 768 N N . THR A 1 99 ? 4.378 -5.258 -14.331 1.00 80.88 99 THR A N 1
ATOM 769 C CA . THR A 1 99 ? 5.009 -6.435 -13.726 1.00 80.88 99 THR A CA 1
ATOM 770 C C . THR A 1 99 ? 5.269 -6.229 -12.233 1.00 80.88 99 THR A C 1
ATOM 772 O O . THR A 1 99 ? 4.938 -7.086 -11.415 1.00 80.88 99 THR A O 1
ATOM 775 N N . LYS A 1 100 ? 5.800 -5.063 -11.846 1.00 78.50 100 LYS A N 1
ATOM 776 C CA . LYS A 1 100 ? 6.139 -4.733 -10.451 1.00 78.50 100 LYS A CA 1
ATOM 777 C C . LYS A 1 100 ? 4.915 -4.432 -9.604 1.00 78.50 100 LYS A C 1
ATOM 779 O O . LYS A 1 100 ? 4.767 -4.932 -8.491 1.00 78.50 100 LYS A O 1
ATOM 784 N N . LEU A 1 101 ? 4.048 -3.576 -10.130 1.00 78.31 101 LEU A N 1
ATOM 785 C CA . LEU A 1 101 ? 2.906 -3.061 -9.408 1.00 78.31 101 LEU A CA 1
ATOM 786 C C . LEU A 1 101 ? 1.595 -3.596 -9.944 1.00 78.31 101 LEU A C 1
ATOM 788 O O . LEU A 1 101 ? 0.606 -3.203 -9.383 1.00 78.31 101 LEU A O 1
ATOM 792 N N . SER A 1 102 ? 1.470 -4.428 -10.974 1.00 77.19 102 SER A N 1
ATOM 793 C CA . SER A 1 102 ? 0.158 -4.895 -11.492 1.00 77.19 102 SER A CA 1
ATOM 794 C C . SER A 1 102 ? -0.880 -3.770 -11.662 1.00 77.19 102 SER A C 1
ATOM 796 O O . SER A 1 102 ? -2.064 -3.953 -11.364 1.00 77.19 102 SER A O 1
ATOM 798 N N . VAL A 1 103 ? -0.423 -2.567 -12.029 1.00 79.12 103 VAL A N 1
ATOM 799 C CA . VAL A 1 103 ? -1.252 -1.399 -12.351 1.00 79.12 103 VAL A CA 1
ATOM 800 C C . VAL A 1 103 ? -0.893 -0.955 -13.746 1.00 79.12 103 VAL A C 1
ATOM 802 O O . VAL A 1 103 ? 0.278 -0.767 -14.060 1.00 79.12 103 VAL A O 1
ATOM 805 N N . LYS A 1 104 ? -1.911 -0.739 -14.575 1.00 82.75 104 LYS A N 1
ATOM 806 C CA . LYS A 1 104 ? -1.716 -0.119 -15.877 1.00 82.75 104 LYS A CA 1
ATOM 807 C C . LYS A 1 104 ? -1.632 1.393 -15.697 1.00 82.75 104 LYS A C 1
ATOM 809 O O . LYS A 1 104 ? -2.549 1.998 -15.143 1.00 82.75 104 LYS A O 1
ATOM 814 N N . ILE A 1 105 ? -0.547 1.993 -16.168 1.00 86.56 105 ILE A N 1
ATOM 815 C CA . ILE A 1 105 ? -0.366 3.447 -16.188 1.00 86.56 105 ILE A CA 1
ATOM 816 C C . ILE A 1 105 ? -0.581 3.998 -17.595 1.00 86.56 105 ILE A C 1
ATOM 818 O O . ILE A 1 105 ? -0.488 3.270 -18.585 1.00 86.56 105 ILE A O 1
ATOM 822 N N . SER A 1 106 ? -0.897 5.289 -17.683 1.00 89.00 106 SER A N 1
ATOM 823 C CA . SER A 1 106 ? -1.013 5.961 -18.977 1.00 89.00 106 SER A CA 1
ATOM 824 C C . SER A 1 106 ? 0.367 6.187 -19.601 1.00 89.00 106 SER A C 1
ATOM 826 O O . SER A 1 106 ? 1.368 6.306 -18.891 1.00 89.00 106 SER A O 1
ATOM 828 N N . TYR A 1 107 ? 0.407 6.329 -20.926 1.00 90.31 107 TYR A N 1
ATOM 829 C CA . TYR A 1 107 ? 1.624 6.712 -21.645 1.00 90.31 107 TYR A CA 1
ATOM 830 C C . TYR A 1 107 ? 2.211 8.031 -21.126 1.00 90.31 107 TYR A C 1
ATOM 832 O O . TYR A 1 107 ? 3.412 8.122 -20.891 1.00 90.31 107 TYR A O 1
ATOM 840 N N . ALA A 1 108 ? 1.361 9.028 -20.860 1.00 89.56 108 ALA A N 1
ATOM 841 C CA . ALA A 1 108 ? 1.789 10.310 -20.306 1.00 89.56 108 ALA A CA 1
ATOM 842 C C . ALA A 1 108 ? 2.422 10.163 -18.912 1.00 89.56 108 ALA A C 1
ATOM 844 O O . ALA A 1 108 ? 3.404 10.835 -18.608 1.00 89.56 108 ALA A O 1
ATOM 845 N N . THR A 1 109 ? 1.897 9.266 -18.071 1.00 88.75 109 THR A N 1
ATOM 846 C CA . THR A 1 109 ? 2.475 8.960 -16.753 1.00 88.75 109 THR A CA 1
ATOM 847 C C . THR A 1 109 ? 3.854 8.314 -16.891 1.00 88.75 109 THR A C 1
ATOM 849 O O . THR A 1 109 ? 4.772 8.704 -16.178 1.00 88.75 109 THR A O 1
ATOM 852 N N . ALA A 1 110 ? 4.009 7.370 -17.825 1.00 91.62 110 ALA A N 1
ATOM 853 C CA . ALA A 1 110 ? 5.283 6.708 -18.099 1.00 91.62 110 ALA A CA 1
ATOM 854 C C . ALA A 1 110 ? 6.336 7.685 -18.644 1.00 91.62 110 ALA A C 1
ATOM 856 O O . ALA A 1 110 ? 7.464 7.708 -18.159 1.00 91.62 110 ALA A O 1
ATOM 857 N N . TRP A 1 111 ? 5.948 8.539 -19.597 1.00 90.12 111 TRP A N 1
ATOM 858 C CA . TRP A 1 111 ? 6.821 9.576 -20.148 1.00 90.12 111 TRP A CA 1
ATOM 859 C C . TRP A 1 111 ? 7.281 10.561 -19.071 1.00 90.12 111 TRP A C 1
ATOM 861 O O . TRP A 1 111 ? 8.475 10.776 -18.904 1.00 90.12 111 TRP A O 1
ATOM 871 N N . ARG A 1 112 ? 6.343 11.108 -18.284 1.00 90.62 112 ARG A N 1
ATOM 872 C CA . ARG A 1 112 ? 6.668 12.048 -17.199 1.00 90.62 112 ARG A CA 1
ATOM 873 C C . ARG A 1 112 ? 7.550 11.411 -16.127 1.00 90.62 112 ARG A C 1
ATOM 875 O O . ARG A 1 112 ? 8.440 12.079 -15.624 1.00 90.62 112 ARG A O 1
ATOM 882 N N . GLY A 1 113 ? 7.327 10.138 -15.794 1.00 90.12 113 GLY A N 1
ATOM 883 C CA . GLY A 1 113 ? 8.191 9.410 -14.864 1.00 90.12 113 GLY A CA 1
ATOM 884 C C . GLY A 1 113 ? 9.622 9.269 -15.380 1.00 90.12 113 GLY A C 1
ATOM 885 O O . GLY A 1 113 ? 10.563 9.504 -14.630 1.00 90.12 113 GLY A O 1
ATOM 886 N N . LYS A 1 114 ? 9.790 8.984 -16.679 1.00 89.25 114 LYS A N 1
ATOM 887 C CA . LYS A 1 114 ? 11.108 8.961 -17.329 1.00 89.25 114 LYS A CA 1
ATOM 888 C C . LYS A 1 114 ? 11.798 10.329 -17.282 1.00 89.25 114 LYS A C 1
ATOM 890 O O . LYS A 1 114 ? 12.971 10.395 -16.941 1.00 89.25 114 LYS A O 1
ATOM 895 N N . SER A 1 115 ? 11.077 11.407 -17.600 1.00 87.50 115 SER A N 1
ATOM 896 C CA . SER A 1 115 ? 11.625 12.772 -17.560 1.00 87.50 115 SER A CA 1
ATOM 897 C C . SER A 1 115 ? 12.042 13.205 -16.151 1.00 87.50 115 SER A C 1
ATOM 899 O O . SER A 1 115 ? 13.032 13.912 -15.997 1.00 87.50 115 SER A O 1
ATOM 901 N N . LEU A 1 116 ? 11.299 12.781 -15.124 1.00 87.75 116 LEU A N 1
ATOM 902 C CA . LEU A 1 116 ? 11.646 13.061 -13.730 1.00 87.75 116 LEU A CA 1
ATOM 903 C C . LEU A 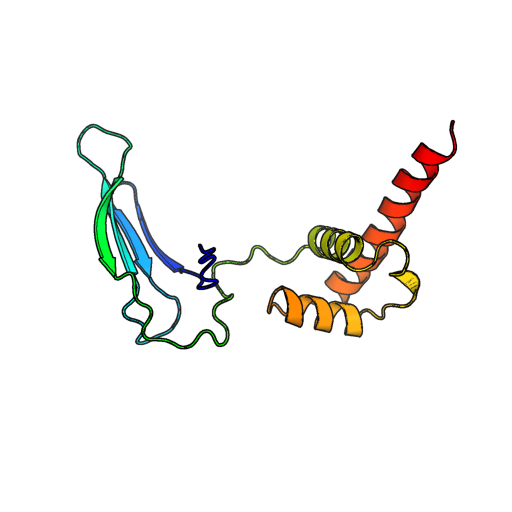1 116 ? 12.890 12.292 -13.290 1.00 87.75 116 LEU A C 1
ATOM 905 O O . LEU A 1 116 ? 13.748 12.898 -12.669 1.00 87.75 116 LEU A O 1
ATOM 909 N N . TYR A 1 117 ? 13.030 11.018 -13.674 1.00 83.06 117 TYR A N 1
ATOM 910 C CA . TYR A 1 117 ? 14.266 10.266 -13.431 1.00 83.06 117 TYR A CA 1
ATOM 911 C C . TYR A 1 117 ? 15.487 11.016 -13.982 1.00 83.06 117 TYR A C 1
ATOM 913 O O . TYR A 1 117 ? 16.494 11.158 -13.296 1.00 83.06 117 TYR A O 1
ATOM 921 N N . SER A 1 118 ? 15.402 11.516 -15.224 1.00 77.94 118 SER A N 1
ATOM 922 C CA . SER A 1 118 ? 16.540 12.203 -15.843 1.00 77.94 118 SER A CA 1
ATOM 923 C C . SER A 1 118 ? 16.849 13.534 -15.166 1.00 77.94 118 SER A C 1
ATOM 925 O O . SER A 1 118 ? 18.017 13.862 -15.029 1.00 77.94 118 SER A O 1
ATOM 927 N N . GLY A 1 119 ? 15.825 14.266 -14.712 1.00 68.56 119 GLY A N 1
ATOM 928 C CA . GLY A 1 119 ? 16.022 15.521 -13.982 1.00 68.56 119 GLY A CA 1
ATOM 929 C C . GLY A 1 119 ? 16.605 15.313 -12.581 1.00 68.56 119 GLY A C 1
ATOM 930 O O . GLY A 1 119 ? 17.521 16.019 -12.194 1.00 68.56 119 GLY A O 1
ATOM 931 N N . SER A 1 120 ? 16.135 14.303 -11.841 1.00 57.47 120 SER A N 1
ATOM 932 C CA . SER A 1 120 ? 16.635 13.993 -10.491 1.00 57.47 120 SER A CA 1
ATOM 933 C C . SER A 1 120 ? 18.059 13.427 -10.491 1.00 57.47 120 SER A C 1
ATOM 935 O O . SER A 1 120 ? 18.803 13.635 -9.538 1.00 57.47 120 SER A O 1
ATOM 937 N N . PHE A 1 121 ? 18.451 12.727 -11.560 1.00 53.06 121 PHE A N 1
ATOM 938 C CA . PHE A 1 121 ? 19.816 12.226 -11.738 1.00 53.06 121 PHE A CA 1
ATOM 939 C C . PHE A 1 121 ? 20.830 13.359 -11.961 1.00 53.06 121 PHE A C 1
ATOM 941 O O . PHE A 1 121 ? 21.973 13.250 -11.525 1.00 53.06 121 PHE A O 1
ATOM 948 N N . GLU A 1 122 ? 20.428 14.461 -12.601 1.00 51.88 122 GLU A N 1
ATOM 949 C CA . GLU A 1 122 ? 21.297 15.631 -12.775 1.00 51.88 122 GLU A CA 1
ATOM 950 C C . GLU A 1 122 ? 21.570 16.334 -11.436 1.00 51.88 122 GLU A C 1
ATOM 952 O O . GLU A 1 122 ? 22.723 16.657 -11.161 1.00 51.88 122 GLU A O 1
ATOM 957 N N . ASP A 1 123 ? 20.567 16.459 -10.558 1.00 52.84 123 ASP A N 1
ATOM 958 C CA . ASP A 1 123 ? 20.738 17.043 -9.218 1.00 52.84 123 ASP A CA 1
ATOM 959 C C . ASP A 1 123 ? 21.720 16.233 -8.338 1.00 52.84 123 ASP A C 1
ATOM 961 O O . ASP A 1 123 ? 22.531 16.814 -7.617 1.00 52.84 123 ASP A O 1
ATOM 965 N N . GLU A 1 124 ? 21.699 14.895 -8.420 1.00 48.81 124 GLU A N 1
ATOM 966 C CA . GLU A 1 124 ? 22.610 14.007 -7.671 1.00 48.81 124 GLU A CA 1
ATOM 967 C C . GLU A 1 124 ? 24.044 14.031 -8.240 1.00 48.81 124 GLU A C 1
ATOM 969 O O . GLU A 1 124 ? 25.024 14.093 -7.494 1.00 48.81 124 GLU A O 1
ATOM 974 N N . VAL A 1 125 ? 24.190 14.071 -9.570 1.00 54.53 125 VAL A N 1
ATOM 975 C CA . VAL A 1 125 ? 25.496 14.164 -10.248 1.00 54.53 125 VAL A CA 1
ATOM 976 C C . VAL A 1 125 ? 26.158 15.532 -10.038 1.00 54.53 125 VAL A C 1
ATOM 978 O O . VAL A 1 125 ? 27.386 15.608 -9.987 1.00 54.53 125 VAL A O 1
ATOM 981 N N . THR A 1 126 ? 25.389 16.616 -9.890 1.00 51.56 126 THR A N 1
ATOM 982 C CA . THR A 1 126 ? 25.936 17.942 -9.560 1.00 51.56 126 THR A CA 1
ATOM 983 C C . THR A 1 126 ? 26.462 18.008 -8.123 1.00 51.56 126 THR A C 1
ATOM 985 O O . THR A 1 126 ? 27.468 18.674 -7.889 1.00 51.56 126 THR A O 1
ATOM 988 N N . MET A 1 127 ? 25.858 17.281 -7.173 1.00 46.94 127 MET A N 1
ATOM 989 C CA . MET A 1 127 ? 26.359 17.217 -5.790 1.00 46.94 127 MET A CA 1
ATOM 990 C C . MET A 1 127 ? 27.665 16.422 -5.656 1.00 46.94 127 MET A C 1
ATOM 992 O O . MET A 1 127 ? 28.489 16.770 -4.820 1.00 46.94 127 MET A O 1
ATOM 996 N N . LEU A 1 128 ? 27.893 15.413 -6.502 1.00 54.44 128 LEU A N 1
ATOM 997 C CA . LEU A 1 128 ? 29.118 14.594 -6.493 1.00 54.44 128 LEU A CA 1
ATOM 998 C C . LEU A 1 128 ? 30.309 15.216 -7.250 1.00 54.44 128 LEU A C 1
ATOM 1000 O O . LEU A 1 128 ? 31.400 14.658 -7.238 1.00 54.44 128 LEU A O 1
ATOM 1004 N N . LYS A 1 129 ? 30.118 16.343 -7.950 1.00 47.84 129 LYS A N 1
ATOM 1005 C CA . LYS A 1 129 ? 31.171 17.017 -8.740 1.00 47.84 129 LYS A CA 1
ATOM 1006 C C . LYS A 1 129 ? 31.802 18.233 -8.050 1.00 47.84 129 LYS A C 1
ATOM 1008 O O . LYS A 1 129 ? 32.658 18.873 -8.653 1.00 47.84 129 LYS A O 1
ATOM 1013 N N . ASN A 1 130 ? 31.387 18.543 -6.821 1.00 47.91 130 ASN A N 1
ATOM 1014 C CA . ASN A 1 130 ? 31.893 19.665 -6.022 1.00 47.91 130 ASN A CA 1
ATOM 1015 C C . ASN A 1 130 ? 32.763 19.216 -4.828 1.00 47.91 130 ASN A C 1
ATOM 1017 O O . ASN A 1 130 ? 32.822 19.923 -3.821 1.00 47.91 130 ASN A O 1
ATOM 1021 N N . GLU A 1 131 ? 33.440 18.071 -4.944 1.00 42.19 131 GLU A N 1
ATOM 1022 C CA . GLU A 1 131 ? 34.503 17.627 -4.026 1.00 42.19 131 GLU A CA 1
ATOM 1023 C C . GLU A 1 131 ? 35.853 17.560 -4.749 1.00 42.19 131 GLU A C 1
ATOM 1025 O O . GLU A 1 131 ? 35.899 17.006 -5.873 1.00 42.19 131 GLU A O 1
#

Foldseek 3Di:
DDDCPPPADWEFPDDDQFKTKIDGPDPPWPFIWIWTDDPPDSDIDTPDGDPDTPDDPPQRLPHPDDQCALCNLLVVCCVVPVPPLPPDQLVNSQVVCCVVRVDGDDSVSSVSNSVVNVVVVVVVVVVVVPD

Radius of gyration: 20.51 Å; chains: 1; bounding box: 52×39×51 Å